Protein AF-G0WKS1-F1 (afdb_monomer_lite)

Secondary structure (DSSP, 8-state):
-HHHHHHHHHHHHHHHHHHHS-------SHHHHHHHHHHHHHHHHHHHHHHHHHHHHTT--SPPSS-HHHHHHHTSTTHHHHHHHHHHHIIIIIHHHHHHH--SS-HHHHHHHHHHHHHHH-

Radius of gyration: 22.36 Å; chains: 1; bounding box: 52×51×52 Å

InterPro domains:
  IPR009079 Four-helical cytokine-like, core [G3DSA:1.20.1250.10] (17-122)
  IPR009079 Four-helical cytokine-like, core [SSF47266] (31-121)
  IPR020443 Interleukin-10/19/20/24/26 [PF00726] (7-121)
  IPR020443 Interleukin-10/19/20/24/26 [PTHR48482] (7-121)

Organism: Labeo rohita (NCBI:txid84645)

Structure (mmCIF, N/CA/C/O backbone):
data_AF-G0WKS1-F1
#
_entry.id   AF-G0WKS1-F1
#
loop_
_atom_site.group_PDB
_atom_site.id
_atom_site.type_symbol
_atom_site.label_atom_id
_atom_site.label_alt_id
_atom_site.label_comp_id
_atom_site.label_asym_id
_atom_site.label_entity_id
_atom_site.label_seq_id
_atom_site.pdbx_PDB_ins_code
_atom_site.Cartn_x
_atom_site.Cartn_y
_atom_site.Cartn_z
_atom_site.occupancy
_atom_site.B_iso_or_equiv
_atom_site.auth_seq_id
_atom_site.auth_comp_id
_atom_site.auth_asym_id
_atom_site.auth_atom_id
_atom_site.pdbx_PDB_model_num
ATOM 1 N N . MET A 1 1 ? 27.933 39.893 -32.043 1.00 58.16 1 MET A N 1
ATOM 2 C CA . MET A 1 1 ? 27.533 39.584 -30.648 1.00 58.16 1 MET A CA 1
ATOM 3 C C . MET A 1 1 ? 26.100 39.057 -30.515 1.00 58.16 1 MET A C 1
ATOM 5 O O . MET A 1 1 ? 25.869 38.254 -29.626 1.00 58.16 1 MET A O 1
ATOM 9 N N . ILE A 1 2 ? 25.147 39.439 -31.381 1.00 60.75 2 ILE A N 1
ATOM 10 C CA . ILE A 1 2 ? 23.747 38.961 -31.302 1.00 60.75 2 ILE A CA 1
ATOM 11 C C . ILE A 1 2 ? 23.616 37.483 -31.723 1.00 60.75 2 ILE A C 1
ATOM 13 O O . ILE A 1 2 ? 23.023 36.685 -31.006 1.00 60.75 2 ILE A O 1
ATOM 17 N N . PHE A 1 3 ? 24.253 37.087 -32.830 1.00 62.22 3 PHE A N 1
ATOM 18 C CA . PHE A 1 3 ? 24.200 35.709 -33.346 1.00 62.22 3 PHE A CA 1
ATOM 19 C C . PHE A 1 3 ? 24.746 34.656 -32.369 1.00 62.22 3 PHE A C 1
ATOM 21 O O . PHE A 1 3 ? 24.173 33.580 -32.239 1.00 62.22 3 PHE A O 1
ATOM 28 N N . THR A 1 4 ? 25.806 34.976 -31.624 1.00 72.06 4 THR A N 1
ATOM 29 C CA . THR A 1 4 ? 26.395 34.079 -30.618 1.00 72.06 4 THR A CA 1
ATOM 30 C C . THR A 1 4 ? 25.467 33.838 -29.425 1.00 72.06 4 THR A C 1
ATOM 32 O O . THR A 1 4 ? 25.426 32.725 -28.913 1.00 72.06 4 THR A O 1
ATOM 35 N N . GLY A 1 5 ? 24.683 34.842 -29.012 1.00 73.62 5 GLY A N 1
ATOM 36 C CA . GLY A 1 5 ? 23.712 34.696 -27.920 1.00 73.62 5 GLY A CA 1
ATOM 37 C C . GLY A 1 5 ? 22.504 33.837 -28.305 1.00 73.62 5 GLY A C 1
ATOM 38 O O . GLY A 1 5 ? 22.051 33.020 -27.508 1.00 73.62 5 GLY A O 1
ATOM 39 N N . VAL A 1 6 ? 22.029 33.962 -29.550 1.00 79.69 6 VAL A N 1
ATOM 40 C CA . VAL A 1 6 ? 20.920 33.148 -30.083 1.00 79.69 6 VAL A CA 1
ATOM 41 C C . VAL A 1 6 ? 21.326 31.680 -30.216 1.00 79.69 6 VAL A C 1
ATOM 43 O O . VAL A 1 6 ? 20.565 30.793 -29.828 1.00 79.69 6 VAL A O 1
ATOM 46 N N . ILE A 1 7 ? 22.542 31.411 -30.700 1.00 82.75 7 ILE A N 1
ATOM 47 C CA . ILE A 1 7 ? 23.074 30.046 -30.816 1.00 82.75 7 ILE A CA 1
ATOM 48 C C . ILE A 1 7 ? 23.218 29.409 -29.428 1.00 82.75 7 ILE A C 1
ATOM 50 O O . ILE A 1 7 ? 22.785 28.276 -29.230 1.00 82.75 7 ILE A O 1
ATOM 54 N N . LEU A 1 8 ? 23.750 30.151 -28.449 1.00 82.44 8 LEU A N 1
ATOM 55 C CA . LEU A 1 8 ? 23.900 29.661 -27.077 1.00 82.44 8 LEU A CA 1
ATOM 56 C C . LEU A 1 8 ? 22.539 29.365 -26.426 1.00 82.44 8 LEU A C 1
ATOM 58 O O . LEU A 1 8 ? 22.364 28.316 -25.816 1.00 82.44 8 LEU A O 1
ATOM 62 N N . SER A 1 9 ? 21.553 30.248 -26.608 1.00 82.06 9 SER A N 1
ATOM 63 C CA . SER A 1 9 ? 20.188 30.050 -26.103 1.00 82.06 9 SER A CA 1
ATOM 64 C C . SER A 1 9 ? 19.502 28.833 -26.736 1.00 82.06 9 SER A C 1
ATOM 66 O O . SER A 1 9 ? 18.855 28.058 -26.031 1.00 82.06 9 SER A O 1
ATOM 68 N N . SER A 1 10 ? 19.700 28.620 -28.038 1.00 81.12 10 SER A N 1
ATOM 69 C CA . SER A 1 10 ? 19.160 27.463 -28.762 1.00 81.12 10 SER A CA 1
ATOM 70 C C . SER A 1 10 ? 19.790 26.150 -28.282 1.00 81.12 10 SER A C 1
ATOM 72 O O . SER A 1 10 ? 19.084 25.171 -28.061 1.00 81.12 10 SER A O 1
ATOM 74 N N . LEU A 1 11 ? 21.109 26.140 -28.055 1.00 82.50 11 LEU A N 1
ATOM 75 C CA . LEU A 1 11 ? 21.835 24.997 -27.491 1.00 82.50 11 LEU A CA 1
ATOM 76 C C . LEU A 1 11 ? 21.358 24.657 -26.076 1.00 82.50 11 LEU A C 1
ATOM 78 O O . LEU A 1 11 ? 21.138 23.488 -25.775 1.00 82.50 11 LEU A O 1
ATOM 82 N N . VAL A 1 12 ? 21.148 25.663 -25.223 1.00 83.12 12 VAL A N 1
ATOM 83 C CA . VAL A 1 12 ? 20.626 25.456 -23.864 1.00 83.12 12 VAL A CA 1
ATOM 84 C C . VAL A 1 12 ? 19.217 24.860 -23.902 1.00 83.12 12 VAL A C 1
ATOM 86 O O . VAL A 1 12 ? 18.952 23.901 -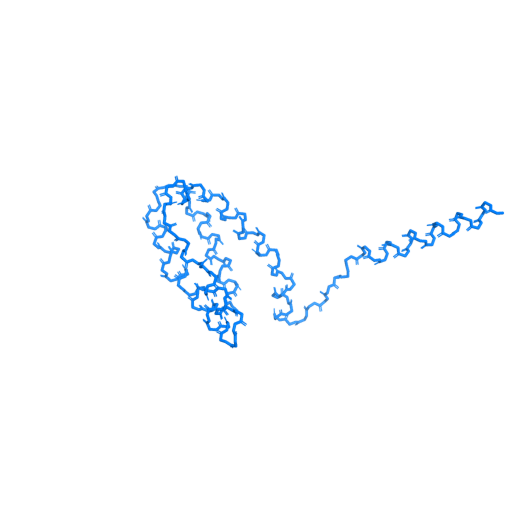23.184 1.00 83.12 12 VAL A O 1
ATOM 89 N N . MET A 1 13 ? 18.332 25.355 -24.774 1.00 80.75 13 MET A N 1
ATOM 90 C CA . MET A 1 13 ? 16.990 24.782 -24.941 1.00 80.75 13 MET A CA 1
ATOM 91 C C . MET A 1 13 ? 17.030 23.328 -25.425 1.00 80.75 13 MET A C 1
ATOM 93 O O . MET A 1 13 ? 16.301 22.499 -24.887 1.00 80.75 13 MET A O 1
ATOM 97 N N . LEU A 1 14 ? 17.910 22.999 -26.379 1.00 78.44 14 LEU A N 1
ATOM 98 C CA . LEU A 1 14 ? 18.083 21.631 -26.882 1.00 78.44 14 LEU A CA 1
ATOM 99 C C . LEU A 1 14 ? 18.580 20.668 -25.790 1.00 78.44 14 LEU A C 1
ATOM 101 O O . LEU A 1 14 ? 18.039 19.570 -25.644 1.00 78.44 14 LEU A O 1
ATOM 105 N N . LEU A 1 15 ? 19.554 21.096 -24.983 1.00 73.69 15 LEU A N 1
ATOM 106 C CA . LEU A 1 15 ? 20.075 20.309 -23.859 1.00 73.69 15 LEU A CA 1
ATOM 107 C C . LEU A 1 15 ? 19.020 20.105 -22.758 1.00 73.69 15 LEU A C 1
ATOM 109 O O . LEU A 1 15 ? 18.923 19.019 -22.187 1.00 73.69 15 LEU A O 1
ATOM 113 N N . LEU A 1 16 ? 18.184 21.114 -22.493 1.00 71.88 16 LEU A N 1
ATOM 114 C CA . LEU A 1 16 ? 17.073 21.003 -21.542 1.00 71.88 16 LEU A CA 1
ATOM 115 C C . LEU A 1 16 ? 15.972 20.062 -22.052 1.00 71.88 16 LEU A C 1
ATOM 117 O O . LEU A 1 16 ? 15.422 19.291 -21.265 1.00 71.88 16 LEU A O 1
ATOM 121 N N . SER A 1 17 ? 15.679 20.052 -23.355 1.00 65.25 17 SER A N 1
ATOM 122 C CA . SER A 1 17 ? 14.710 19.107 -23.925 1.00 65.25 17 SER A CA 1
ATOM 123 C C . SER A 1 17 ? 15.166 17.647 -23.859 1.00 65.25 17 SER A C 1
ATOM 125 O O . SER A 1 17 ? 14.322 16.774 -23.677 1.00 65.25 17 SER A O 1
ATOM 127 N N . ASP A 1 18 ? 16.472 17.372 -23.929 1.00 60.25 18 ASP A N 1
ATOM 128 C CA . ASP A 1 18 ? 17.012 16.013 -23.768 1.00 60.25 18 ASP A CA 1
ATOM 129 C C . ASP A 1 18 ? 16.881 15.532 -22.308 1.00 60.25 18 ASP A C 1
ATOM 131 O O . ASP A 1 18 ? 16.518 14.389 -22.041 1.00 60.25 18 ASP A O 1
ATOM 135 N N . SER A 1 19 ? 17.042 16.445 -21.339 1.00 58.94 19 SER A N 1
ATOM 136 C CA . SER A 1 19 ? 16.775 16.157 -19.920 1.00 58.94 19 SER A CA 1
ATOM 137 C C . SER A 1 19 ? 15.285 15.983 -19.582 1.00 58.94 19 SER A C 1
ATOM 139 O O . SER A 1 19 ? 14.951 15.342 -18.587 1.00 58.94 19 SER A O 1
ATOM 141 N N . ALA A 1 20 ? 14.389 16.527 -20.414 1.00 60.00 20 ALA A N 1
ATOM 142 C CA . ALA A 1 20 ? 12.938 16.410 -20.268 1.00 60.00 20 ALA A CA 1
ATOM 143 C C . ALA A 1 20 ? 12.343 15.206 -21.020 1.00 60.00 20 ALA A C 1
ATOM 145 O O . ALA A 1 20 ? 11.165 14.888 -20.836 1.00 60.00 20 ALA A O 1
ATOM 146 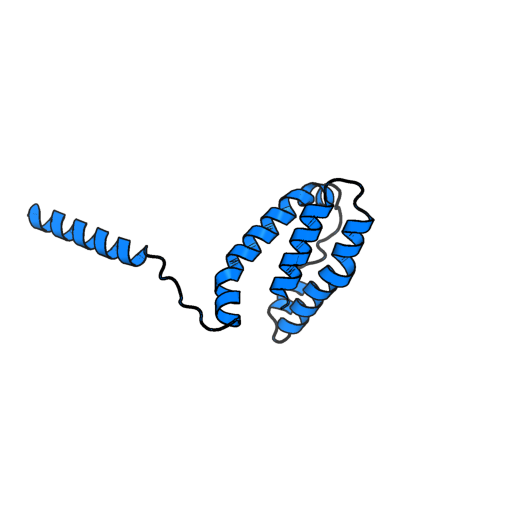N N . GLN A 1 21 ? 13.125 14.517 -21.859 1.00 60.66 21 GLN A N 1
ATOM 147 C CA . GLN A 1 21 ? 12.684 13.263 -22.456 1.00 60.66 21 GLN A CA 1
ATOM 148 C C . GLN A 1 21 ? 12.655 12.185 -21.376 1.00 60.66 21 GLN A C 1
ATOM 150 O O . GLN A 1 21 ? 13.686 11.679 -20.935 1.00 60.66 21 GLN A O 1
ATOM 155 N N . CYS A 1 22 ? 11.444 11.799 -20.966 1.00 62.06 22 CYS A N 1
ATOM 156 C CA . CYS A 1 22 ? 11.231 10.568 -20.220 1.00 62.06 22 CYS A CA 1
ATOM 157 C C . CYS A 1 22 ? 11.805 9.404 -21.038 1.00 62.06 22 CYS A C 1
ATOM 159 O O . CYS A 1 22 ? 11.163 8.915 -21.971 1.00 62.06 22 CYS A O 1
ATOM 161 N N . ARG A 1 23 ? 13.021 8.955 -20.706 1.00 67.25 23 ARG A N 1
ATOM 162 C CA . ARG A 1 23 ? 13.553 7.700 -21.233 1.00 67.25 23 ARG A CA 1
ATOM 163 C C . ARG A 1 23 ? 12.625 6.592 -20.760 1.00 67.25 23 ARG A C 1
ATOM 165 O O . ARG A 1 23 ? 12.567 6.307 -19.566 1.00 67.25 23 ARG A O 1
ATOM 172 N N . ARG A 1 24 ? 11.884 5.989 -21.692 1.00 66.81 24 ARG A N 1
ATOM 173 C CA . ARG A 1 24 ? 11.165 4.746 -21.410 1.00 66.81 24 ARG A CA 1
ATOM 174 C C . ARG A 1 24 ? 12.201 3.699 -21.028 1.00 66.81 24 ARG A C 1
ATOM 176 O O . ARG A 1 24 ? 13.127 3.442 -21.798 1.00 66.81 24 ARG A O 1
ATOM 183 N N . VAL A 1 25 ? 12.067 3.151 -19.829 1.00 76.12 25 VAL A N 1
ATOM 184 C CA . VAL A 1 25 ? 12.879 2.022 -19.392 1.00 76.12 25 VAL A CA 1
ATOM 185 C C . VAL A 1 25 ? 12.304 0.792 -20.084 1.00 76.12 25 VAL A C 1
ATOM 187 O O . VAL A 1 25 ? 11.135 0.472 -19.912 1.00 76.12 25 VAL A O 1
ATOM 190 N N . ASP A 1 26 ? 13.105 0.119 -20.908 1.00 82.94 26 ASP A N 1
ATOM 191 C CA . ASP A 1 26 ? 12.722 -1.175 -21.478 1.00 82.94 26 ASP A CA 1
ATOM 192 C C . ASP A 1 26 ? 12.851 -2.250 -20.385 1.00 82.94 26 ASP A C 1
ATOM 194 O O . ASP A 1 26 ? 13.908 -2.864 -20.205 1.00 82.94 26 ASP A O 1
ATOM 198 N N . CYS A 1 27 ? 11.802 -2.399 -19.572 1.00 85.31 27 CYS A N 1
ATOM 199 C CA . CYS A 1 27 ? 11.762 -3.360 -18.475 1.00 85.31 27 CYS A CA 1
ATOM 200 C C . CYS A 1 27 ? 11.506 -4.781 -18.989 1.00 85.31 27 CYS A C 1
ATOM 202 O O . CYS A 1 27 ? 10.436 -5.088 -19.504 1.00 85.31 27 CYS A O 1
ATOM 204 N N . LYS A 1 28 ? 12.489 -5.669 -18.794 1.00 87.94 28 LYS A N 1
ATOM 205 C CA . LYS A 1 28 ? 12.445 -7.065 -19.273 1.00 87.94 28 LYS A CA 1
ATOM 206 C C . LYS A 1 28 ? 12.099 -8.099 -18.203 1.00 87.94 28 LYS A C 1
ATOM 208 O O . LYS A 1 28 ? 11.868 -9.253 -18.544 1.00 87.94 28 LYS A O 1
ATOM 213 N N . SER A 1 29 ? 12.119 -7.717 -16.927 1.00 90.88 29 SER A N 1
ATOM 214 C CA . SER A 1 29 ? 11.777 -8.598 -15.807 1.00 90.88 29 SER A CA 1
ATOM 215 C C . SER A 1 29 ? 10.531 -8.107 -15.087 1.00 90.88 29 SER A C 1
ATOM 217 O O . SER A 1 29 ? 10.298 -6.899 -15.000 1.00 90.88 29 SER A O 1
ATOM 219 N N . ASP A 1 30 ? 9.791 -9.041 -14.491 1.00 88.75 30 ASP A N 1
ATOM 220 C CA . ASP A 1 30 ? 8.577 -8.733 -13.732 1.00 88.75 30 ASP A CA 1
ATOM 221 C C . ASP A 1 30 ? 8.855 -7.746 -12.591 1.00 88.75 30 ASP A C 1
ATOM 223 O O . ASP A 1 30 ? 8.095 -6.801 -12.398 1.00 88.75 30 ASP A O 1
ATOM 227 N N . CYS A 1 31 ? 9.993 -7.875 -11.895 1.00 89.75 31 CYS A N 1
ATOM 228 C CA . CYS A 1 31 ? 10.391 -6.920 -10.856 1.00 89.75 31 CYS A CA 1
ATOM 229 C C . CYS A 1 31 ? 10.640 -5.508 -11.413 1.00 89.75 31 CYS A C 1
ATOM 231 O O . CYS A 1 31 ? 10.302 -4.526 -10.757 1.00 89.75 31 CYS A O 1
ATOM 233 N N . CYS A 1 32 ? 11.215 -5.384 -12.614 1.00 91.19 32 CYS A N 1
ATOM 234 C CA . CYS A 1 32 ? 11.434 -4.080 -13.245 1.00 91.19 32 CYS A CA 1
ATOM 235 C C . CYS A 1 32 ? 10.095 -3.426 -13.593 1.00 91.19 32 CYS A C 1
ATOM 237 O O . CYS A 1 32 ? 9.839 -2.297 -13.182 1.00 91.19 32 CYS A O 1
ATOM 239 N N . SER A 1 33 ? 9.212 -4.161 -14.276 1.00 89.31 33 SER A N 1
ATOM 240 C CA . SER A 1 33 ? 7.876 -3.680 -14.646 1.00 89.31 33 SER A CA 1
ATOM 241 C C . SER A 1 33 ? 7.010 -3.378 -13.418 1.00 89.31 33 SER A C 1
ATOM 243 O O . SER A 1 33 ? 6.204 -2.443 -13.420 1.00 89.31 33 SER A O 1
ATOM 245 N N . PHE A 1 34 ? 7.191 -4.141 -12.337 1.00 90.50 34 PHE A N 1
ATOM 246 C CA . PHE A 1 34 ? 6.561 -3.870 -11.052 1.00 90.50 34 PHE A CA 1
ATOM 247 C C . PHE A 1 34 ? 6.997 -2.511 -10.503 1.00 90.50 34 PHE A C 1
ATOM 249 O O . PHE A 1 34 ? 6.138 -1.663 -10.257 1.00 90.50 34 PHE A O 1
ATOM 256 N N . VAL A 1 35 ? 8.310 -2.283 -10.369 1.00 90.62 35 VAL A N 1
ATOM 257 C CA . VAL A 1 35 ? 8.877 -1.031 -9.841 1.00 90.62 35 VAL A CA 1
ATOM 258 C C . VAL A 1 35 ? 8.513 0.162 -10.725 1.00 90.62 35 VAL A C 1
ATOM 260 O O . VAL A 1 35 ? 8.127 1.204 -10.200 1.00 90.62 35 VAL A O 1
ATOM 263 N N . GLU A 1 36 ? 8.565 0.010 -12.050 1.00 90.12 36 GLU A N 1
ATOM 264 C CA . GLU A 1 36 ? 8.188 1.065 -12.999 1.00 90.12 36 GLU A CA 1
ATOM 265 C C . GLU A 1 36 ? 6.715 1.472 -12.838 1.00 90.12 36 GLU A C 1
ATOM 267 O O . GLU A 1 36 ? 6.392 2.659 -12.780 1.00 90.12 36 GLU A O 1
ATOM 272 N N . GLY A 1 37 ? 5.809 0.498 -12.713 1.00 90.06 37 GLY A N 1
ATOM 273 C CA . GLY A 1 37 ? 4.380 0.767 -12.545 1.00 90.06 37 GLY A CA 1
ATOM 274 C C . GLY A 1 37 ? 3.963 1.113 -11.110 1.00 90.06 37 GLY A C 1
ATOM 275 O O . GLY A 1 37 ? 2.822 1.521 -10.885 1.00 90.06 37 GLY A O 1
ATOM 276 N N . PHE A 1 38 ? 4.847 0.951 -10.122 1.00 92.12 38 PHE A N 1
ATOM 277 C CA . PHE A 1 38 ? 4.528 1.138 -8.704 1.00 92.12 38 PHE A CA 1
ATOM 278 C C . PHE A 1 38 ? 3.958 2.535 -8.381 1.00 92.12 38 PHE A C 1
ATOM 280 O O . PHE A 1 38 ? 2.931 2.607 -7.699 1.00 92.12 38 PHE A O 1
ATOM 287 N N . PRO A 1 39 ? 4.501 3.657 -8.906 1.00 94.00 39 PRO A N 1
ATOM 288 C CA . PRO A 1 39 ? 3.933 4.983 -8.658 1.00 94.00 39 PRO A CA 1
ATOM 289 C C . PRO A 1 39 ? 2.500 5.153 -9.180 1.00 94.00 39 PRO A C 1
ATOM 291 O O . PRO A 1 39 ? 1.695 5.834 -8.541 1.00 94.00 39 PRO A O 1
ATOM 294 N N . VAL A 1 40 ? 2.166 4.530 -10.316 1.00 93.62 40 VAL A N 1
ATOM 295 C CA . VAL A 1 40 ? 0.817 4.585 -10.903 1.00 93.62 40 VAL A CA 1
ATOM 296 C C . VAL A 1 40 ? -0.170 3.823 -10.023 1.00 93.62 40 VAL A C 1
ATOM 298 O O . VAL A 1 40 ? -1.186 4.393 -9.632 1.00 93.62 40 VAL A O 1
ATOM 301 N N . ARG A 1 41 ? 0.185 2.605 -9.594 1.00 94.56 41 ARG A N 1
ATOM 302 C CA . ARG A 1 41 ? -0.630 1.812 -8.655 1.00 94.56 41 ARG A CA 1
ATOM 303 C C . ARG A 1 41 ? -0.872 2.554 -7.343 1.00 94.56 41 ARG A C 1
ATOM 305 O O . ARG A 1 41 ? -1.993 2.601 -6.845 1.00 94.56 41 ARG A O 1
ATOM 312 N N . LEU A 1 42 ? 0.154 3.216 -6.800 1.00 96.12 42 LEU A N 1
ATOM 313 C CA . LEU A 1 42 ? -0.001 4.037 -5.597 1.00 96.12 42 LEU A CA 1
ATOM 314 C C . LEU A 1 42 ? -0.893 5.268 -5.813 1.00 96.12 42 LEU A C 1
ATOM 316 O O . LEU A 1 42 ? -1.532 5.735 -4.869 1.00 96.12 42 LEU A O 1
ATOM 320 N N . LYS A 1 43 ? -0.918 5.845 -7.018 1.00 96.69 43 LYS A N 1
ATOM 321 C CA . LYS A 1 43 ? -1.838 6.939 -7.352 1.00 96.69 43 LYS A CA 1
ATOM 322 C C . LYS A 1 43 ? -3.278 6.433 -7.380 1.00 96.69 43 LYS A C 1
ATOM 324 O O . LYS A 1 43 ? -4.139 7.061 -6.772 1.00 96.69 43 LYS A O 1
ATOM 329 N N . GLU A 1 44 ? -3.519 5.304 -8.036 1.00 96.50 44 GLU A N 1
ATOM 330 C CA . GLU A 1 44 ? -4.837 4.665 -8.110 1.00 96.50 44 GLU A CA 1
ATOM 331 C C . GLU A 1 44 ? -5.349 4.270 -6.724 1.00 96.50 44 GLU A C 1
ATOM 333 O O . GLU A 1 44 ? -6.480 4.600 -6.377 1.00 96.50 44 GLU A O 1
ATOM 338 N N . LEU A 1 45 ? -4.484 3.692 -5.885 1.00 97.38 45 LEU A N 1
ATOM 339 C CA . LEU A 1 45 ? -4.805 3.349 -4.501 1.00 97.38 45 LEU A CA 1
ATOM 340 C C . LEU A 1 45 ? -5.281 4.570 -3.707 1.00 97.38 45 LEU A C 1
ATOM 342 O O . LEU A 1 45 ? -6.307 4.524 -3.031 1.00 97.38 45 LEU A O 1
ATOM 346 N N . ARG A 1 46 ? -4.546 5.685 -3.801 1.00 97.31 46 ARG A N 1
ATOM 347 C CA . ARG A 1 46 ? -4.904 6.933 -3.112 1.00 97.31 46 ARG A CA 1
ATOM 348 C C . ARG A 1 46 ? -6.202 7.532 -3.647 1.00 97.31 46 ARG A C 1
ATOM 350 O O . ARG A 1 46 ? -6.959 8.105 -2.867 1.00 97.31 46 ARG A O 1
ATOM 357 N N . SER A 1 47 ? -6.458 7.414 -4.949 1.00 96.62 47 SER A N 1
ATOM 358 C CA . SER A 1 47 ? -7.725 7.837 -5.549 1.00 96.62 47 SER A CA 1
ATOM 359 C C . SER A 1 47 ? -8.897 7.002 -5.033 1.00 96.62 47 SER A C 1
ATOM 361 O O . SER A 1 47 ? -9.869 7.584 -4.565 1.00 96.62 47 SER A O 1
ATOM 363 N N . ALA A 1 48 ? -8.777 5.671 -5.027 1.00 95.12 48 ALA A N 1
ATOM 364 C CA . ALA A 1 48 ? -9.822 4.780 -4.526 1.00 95.12 48 ALA A CA 1
ATOM 365 C C . ALA A 1 48 ? -10.096 5.001 -3.026 1.00 95.12 48 ALA A C 1
ATOM 367 O O . ALA A 1 48 ? -11.250 5.073 -2.610 1.00 95.12 48 ALA A O 1
ATOM 368 N N . TYR A 1 49 ? -9.049 5.198 -2.212 1.00 94.44 49 TYR A N 1
ATOM 369 C CA . TYR A 1 49 ? -9.212 5.541 -0.795 1.00 94.44 49 TYR A CA 1
ATOM 370 C C . TYR A 1 49 ? -9.980 6.852 -0.600 1.00 94.44 49 TYR A C 1
ATOM 372 O O . TYR A 1 49 ? -10.858 6.932 0.254 1.00 94.44 49 TYR A O 1
ATOM 380 N N . ARG A 1 50 ? -9.705 7.875 -1.419 1.00 95.00 50 ARG A N 1
ATOM 381 C CA . ARG A 1 50 ? -10.357 9.188 -1.305 1.00 95.00 50 ARG A CA 1
ATOM 382 C C . ARG A 1 50 ? -11.881 9.115 -1.444 1.00 95.00 50 ARG A C 1
ATOM 384 O O . ARG A 1 50 ? -12.576 9.916 -0.826 1.00 95.00 50 ARG A O 1
ATOM 391 N N . GLU A 1 51 ? -12.403 8.157 -2.209 1.00 93.06 51 GLU A N 1
ATOM 392 C CA . GLU A 1 51 ? -13.850 7.953 -2.377 1.00 93.06 51 GLU A CA 1
ATOM 393 C C . GLU A 1 51 ? -14.540 7.457 -1.097 1.00 93.06 51 GLU A C 1
ATOM 395 O O . GLU A 1 51 ? -15.712 7.753 -0.870 1.00 93.06 51 GLU A O 1
ATOM 400 N N . ILE A 1 52 ? -13.811 6.742 -0.236 1.00 90.50 52 ILE A N 1
ATOM 401 C CA . ILE A 1 52 ? -14.329 6.177 1.020 1.00 90.50 52 ILE A CA 1
ATOM 402 C C . ILE A 1 52 ? -13.799 6.885 2.268 1.00 90.50 52 ILE A C 1
ATOM 404 O O . ILE A 1 52 ? -14.324 6.667 3.357 1.00 90.50 52 ILE A O 1
ATOM 408 N N . GLN A 1 53 ? -12.799 7.755 2.117 1.00 91.56 53 GLN A N 1
ATOM 409 C CA . GLN A 1 53 ? -12.101 8.436 3.206 1.00 91.56 53 GLN A CA 1
ATOM 410 C C . GLN A 1 53 ? -13.078 9.089 4.184 1.00 91.56 53 GLN A C 1
ATOM 412 O O . GLN A 1 53 ? -13.057 8.806 5.376 1.00 91.56 53 GLN A O 1
ATOM 417 N N . ARG A 1 54 ? -14.002 9.909 3.669 1.00 89.62 54 ARG A N 1
ATOM 418 C CA . ARG A 1 54 ? -14.970 10.619 4.512 1.00 89.62 54 ARG A CA 1
ATOM 419 C C . ARG A 1 54 ? -15.838 9.661 5.327 1.00 89.62 54 ARG A C 1
ATOM 421 O O . ARG A 1 54 ? -16.171 9.983 6.461 1.00 89.62 54 ARG A O 1
ATOM 428 N N . PHE A 1 55 ? -16.217 8.516 4.766 1.00 87.19 55 PHE A N 1
ATOM 429 C CA . PHE A 1 55 ? -17.063 7.545 5.459 1.00 87.19 55 PHE A CA 1
ATOM 430 C C . PHE A 1 55 ? -16.355 6.947 6.681 1.00 87.19 55 PHE A C 1
ATOM 432 O O . PHE A 1 55 ? -16.985 6.812 7.726 1.00 87.19 55 PHE A O 1
ATOM 439 N N . TYR A 1 56 ? -15.061 6.641 6.563 1.00 86.44 56 TYR A N 1
ATOM 440 C CA . TYR A 1 56 ? -14.289 6.036 7.649 1.00 86.44 56 TYR A CA 1
ATOM 441 C C . TYR A 1 56 ? -13.705 7.063 8.630 1.00 86.44 56 TYR A C 1
ATOM 443 O O . TYR A 1 56 ? -13.693 6.793 9.822 1.00 86.44 56 TYR A O 1
ATOM 451 N N . GLU A 1 57 ? -13.296 8.251 8.171 1.00 89.19 57 GLU A N 1
ATOM 452 C CA . GLU A 1 57 ? -12.609 9.240 9.021 1.00 89.19 57 GLU A CA 1
ATOM 453 C C . GLU A 1 57 ? -13.554 10.208 9.757 1.00 89.19 57 GLU A C 1
ATOM 455 O O . GLU A 1 57 ? -13.165 10.775 10.771 1.00 89.19 57 GLU A O 1
ATOM 460 N N . SER A 1 58 ? -14.798 10.428 9.297 1.00 87.25 58 SER A N 1
ATOM 461 C CA . SER A 1 58 ? -15.652 11.502 9.863 1.00 87.25 58 SER A CA 1
ATOM 462 C C . SER A 1 58 ? -16.026 11.321 11.341 1.00 87.25 58 SER A C 1
ATOM 464 O O . SER A 1 58 ? -16.505 12.275 11.947 1.00 87.25 58 SER A O 1
ATOM 466 N N . ASN A 1 59 ? -15.859 10.122 11.903 1.00 72.81 59 ASN A N 1
ATOM 467 C CA . ASN A 1 59 ? -16.163 9.823 13.306 1.00 72.81 59 ASN A CA 1
ATOM 468 C C . ASN A 1 59 ? -15.062 8.981 13.969 1.00 72.81 59 ASN A C 1
ATOM 470 O O . ASN A 1 59 ? -15.336 8.325 14.970 1.00 72.81 59 ASN A O 1
ATOM 474 N N . ASP A 1 60 ? -13.863 8.937 13.384 1.00 85.62 60 ASP A N 1
ATOM 475 C CA . ASP A 1 60 ? -12.739 8.221 13.984 1.00 85.62 60 ASP A CA 1
ATOM 476 C C . ASP A 1 60 ? -12.059 9.132 15.012 1.00 85.62 60 ASP A C 1
ATOM 478 O O . ASP A 1 60 ? -11.407 10.115 14.657 1.00 85.62 60 ASP A O 1
ATOM 482 N N . ASP A 1 61 ? -12.283 8.845 16.292 1.00 85.50 61 ASP A N 1
ATOM 483 C CA . ASP A 1 61 ? -11.681 9.534 17.434 1.00 85.50 61 ASP A CA 1
ATOM 484 C C . ASP A 1 61 ? -10.548 8.718 18.078 1.00 85.50 61 ASP A C 1
ATOM 486 O O . ASP A 1 61 ? -10.093 9.037 19.180 1.00 85.50 61 ASP A O 1
ATOM 490 N N . MET A 1 62 ? -10.083 7.665 17.398 1.00 87.88 62 MET A N 1
ATOM 491 C CA . MET A 1 62 ? -9.028 6.792 17.897 1.00 87.88 62 MET A CA 1
ATOM 492 C C . MET A 1 62 ? -7.632 7.318 17.560 1.00 87.88 62 MET A C 1
ATOM 494 O O . MET A 1 62 ? -7.396 8.008 16.568 1.00 87.88 62 MET A O 1
ATOM 498 N N . GLU A 1 63 ? -6.668 6.930 18.392 1.00 87.12 63 GLU A N 1
ATOM 499 C CA . GLU A 1 63 ? -5.253 7.153 18.108 1.00 87.12 63 GLU A CA 1
ATOM 500 C C . GLU A 1 63 ? -4.802 6.370 16.858 1.00 87.12 63 GLU A C 1
ATOM 502 O O . GLU A 1 63 ? -5.318 5.277 16.588 1.00 87.12 63 GLU A O 1
ATOM 507 N N . PRO A 1 64 ? -3.791 6.861 16.113 1.00 89.25 64 PRO A N 1
ATOM 508 C CA . PRO A 1 64 ? -3.317 6.196 14.907 1.00 89.25 64 PRO A CA 1
ATOM 509 C C . PRO A 1 64 ? -2.841 4.764 15.174 1.00 89.25 64 PRO A C 1
ATOM 511 O O . PRO A 1 64 ? -1.830 4.534 15.843 1.00 89.25 64 PRO A O 1
ATOM 514 N N . LEU A 1 65 ? -3.526 3.787 14.573 1.00 90.88 65 LEU A N 1
ATOM 515 C CA . LEU A 1 65 ? -3.114 2.382 14.631 1.00 90.88 65 LEU A CA 1
ATOM 516 C C . LEU A 1 65 ? -1.764 2.158 13.926 1.00 90.88 65 LEU A C 1
ATOM 518 O O . LEU A 1 65 ? -0.904 1.425 14.415 1.00 90.88 65 LEU A O 1
ATOM 522 N 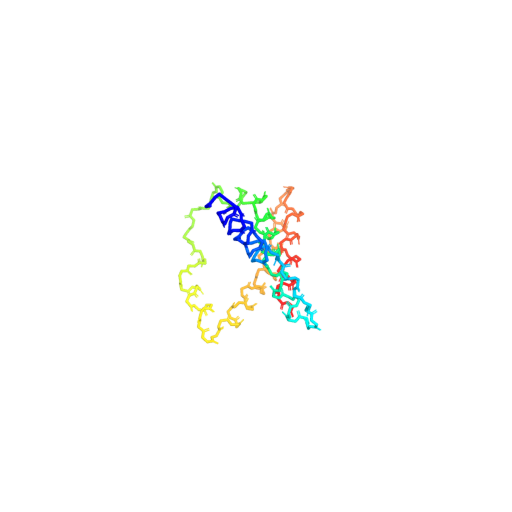N . LEU A 1 66 ? -1.574 2.796 12.767 1.00 92.25 66 LEU A N 1
ATOM 523 C CA . LEU A 1 66 ? -0.328 2.764 12.001 1.00 92.25 66 LEU A CA 1
ATOM 524 C C . LEU A 1 66 ? 0.557 3.948 12.409 1.00 92.25 66 LEU A C 1
ATOM 526 O O . LEU A 1 66 ? 0.543 4.997 11.771 1.00 92.25 66 LEU A O 1
ATOM 530 N N . ASN A 1 67 ? 1.304 3.778 13.498 1.00 94.06 67 ASN A N 1
ATOM 531 C CA . ASN A 1 67 ? 2.144 4.822 14.090 1.00 94.06 67 ASN A CA 1
ATOM 532 C C . ASN A 1 67 ? 3.633 4.707 13.695 1.00 94.06 67 ASN A C 1
ATOM 534 O O . ASN A 1 67 ? 4.040 3.845 12.912 1.00 94.06 67 ASN A O 1
ATOM 538 N N . GLU A 1 68 ? 4.469 5.573 14.273 1.00 95.75 68 GLU A N 1
ATOM 539 C CA . GLU A 1 68 ? 5.915 5.632 14.013 1.00 95.75 68 GLU A CA 1
ATOM 540 C C . GLU A 1 68 ? 6.635 4.304 14.281 1.00 95.75 68 GLU A C 1
ATOM 542 O O . GLU A 1 68 ? 7.571 3.953 13.563 1.00 95.75 68 GLU A O 1
ATOM 547 N N . ASN A 1 69 ? 6.181 3.515 15.259 1.00 94.94 69 ASN A N 1
ATOM 548 C CA . ASN A 1 69 ? 6.758 2.200 15.528 1.00 94.94 69 ASN A CA 1
ATOM 549 C C . ASN A 1 69 ? 6.519 1.236 14.354 1.00 94.94 69 ASN A C 1
ATOM 551 O O . ASN A 1 69 ? 7.412 0.481 13.973 1.00 94.94 69 ASN A O 1
ATOM 555 N N . VAL A 1 70 ? 5.344 1.282 13.716 1.00 94.94 70 VAL A N 1
ATOM 556 C CA . VAL A 1 70 ? 5.086 0.494 12.497 1.00 94.94 70 VAL A CA 1
ATOM 557 C C . VAL A 1 70 ? 6.030 0.926 11.373 1.00 94.94 70 VAL A C 1
ATOM 559 O O . VAL A 1 70 ? 6.621 0.073 10.712 1.00 94.94 70 VAL A O 1
ATOM 562 N N . GLN A 1 71 ? 6.247 2.231 11.197 1.00 95.81 71 GLN A N 1
ATOM 563 C CA . GLN A 1 71 ? 7.193 2.748 10.205 1.00 95.81 71 GLN A CA 1
ATOM 564 C C . GLN A 1 71 ? 8.634 2.286 10.479 1.00 95.81 71 GLN A C 1
ATOM 566 O O . GLN A 1 71 ? 9.332 1.860 9.558 1.00 95.81 71 GLN A O 1
ATOM 571 N N . GLN A 1 72 ? 9.083 2.331 11.735 1.00 97.50 72 GLN A N 1
ATOM 572 C CA . GLN A 1 72 ? 10.405 1.839 12.131 1.00 97.50 72 GLN A CA 1
ATOM 573 C C . GLN A 1 72 ? 10.560 0.343 11.827 1.00 97.50 72 GLN A C 1
ATOM 575 O O . GLN A 1 72 ? 11.590 -0.072 11.297 1.00 97.50 72 GLN A O 1
ATOM 580 N N . ASN A 1 73 ? 9.516 -0.454 12.069 1.00 97.25 73 ASN A N 1
ATOM 581 C CA . ASN A 1 73 ? 9.508 -1.879 11.744 1.00 97.25 73 ASN A CA 1
ATOM 582 C C . ASN A 1 73 ? 9.573 -2.136 10.230 1.00 97.25 73 ASN A C 1
ATOM 584 O O . ASN A 1 73 ? 10.323 -3.016 9.802 1.00 97.25 73 ASN A O 1
ATOM 588 N N . ILE A 1 74 ? 8.870 -1.342 9.413 1.00 96.81 74 ILE A N 1
ATOM 589 C CA . ILE A 1 74 ? 8.960 -1.403 7.941 1.00 96.81 74 ILE A CA 1
ATOM 590 C C . ILE A 1 74 ? 10.383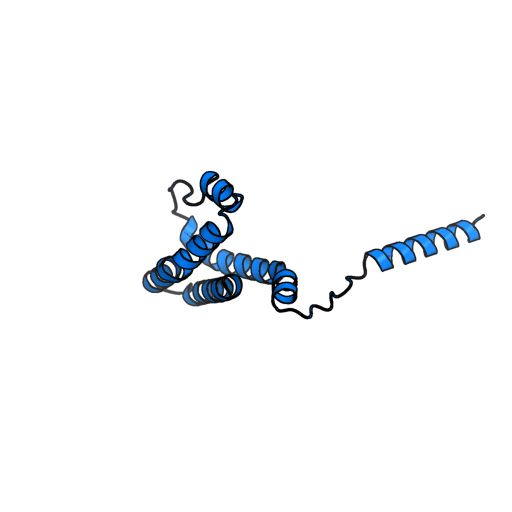 -1.084 7.454 1.00 96.81 74 ILE A C 1
ATOM 592 O O . ILE A 1 74 ? 10.855 -1.707 6.509 1.00 96.81 74 ILE A O 1
ATOM 596 N N . ASN A 1 75 ? 11.087 -0.157 8.104 1.00 97.06 75 ASN A N 1
ATOM 597 C CA . ASN A 1 75 ? 12.453 0.233 7.728 1.00 97.06 75 ASN A CA 1
ATOM 598 C C . ASN A 1 75 ? 13.547 -0.671 8.325 1.00 97.06 75 ASN A C 1
ATOM 600 O O . ASN A 1 75 ? 14.731 -0.481 8.045 1.00 97.06 75 ASN A O 1
ATOM 604 N N . SER A 1 76 ? 13.174 -1.631 9.169 1.00 97.56 76 SER A N 1
ATOM 605 C CA . SER A 1 76 ? 14.108 -2.577 9.777 1.00 97.56 76 SER A CA 1
ATOM 606 C C . SER A 1 76 ? 14.560 -3.656 8.775 1.00 97.56 76 SER A C 1
ATOM 608 O O . SER A 1 76 ? 13.930 -3.838 7.728 1.00 97.56 76 SER A O 1
ATOM 610 N N . PRO A 1 77 ? 15.579 -4.472 9.108 1.00 98.12 77 PRO A N 1
ATOM 611 C CA . PRO A 1 77 ? 15.925 -5.663 8.324 1.00 98.12 77 PRO A CA 1
ATOM 612 C C . PRO A 1 77 ? 14.768 -6.664 8.132 1.00 98.12 77 PRO A C 1
ATOM 614 O O . PRO A 1 77 ? 14.822 -7.493 7.229 1.00 98.12 77 PRO A O 1
ATOM 617 N N . TYR A 1 78 ? 13.711 -6.580 8.949 1.00 96.19 78 TYR A N 1
ATOM 618 C CA . TYR A 1 78 ? 12.510 -7.416 8.854 1.00 96.19 78 TYR A CA 1
ATOM 619 C C . TYR A 1 78 ? 11.369 -6.754 8.066 1.00 96.19 78 TYR A C 1
ATOM 621 O O . TYR A 1 78 ? 10.265 -7.297 8.012 1.00 96.19 78 TYR A O 1
ATOM 629 N N . GLY A 1 79 ? 11.619 -5.608 7.428 1.00 96.50 79 GLY A N 1
ATOM 630 C CA . GLY A 1 79 ? 10.612 -4.805 6.735 1.00 96.50 79 GLY A CA 1
ATOM 631 C C . GLY A 1 79 ? 9.774 -5.570 5.712 1.00 96.50 79 GLY A C 1
ATOM 632 O O . GLY A 1 79 ? 8.568 -5.353 5.616 1.00 96.50 79 GLY A O 1
ATOM 633 N N . CYS A 1 80 ? 10.381 -6.529 5.005 1.00 95.62 80 CYS A N 1
ATOM 634 C CA . CYS A 1 80 ? 9.667 -7.398 4.068 1.00 95.62 80 CYS A CA 1
ATOM 635 C C . CYS A 1 80 ? 8.570 -8.225 4.764 1.00 95.62 80 CYS A C 1
ATOM 637 O O . CYS A 1 80 ? 7.436 -8.268 4.289 1.00 95.62 80 CYS A O 1
ATOM 639 N N . HIS A 1 81 ? 8.869 -8.816 5.925 1.00 96.31 81 HIS A N 1
ATOM 640 C CA . HIS A 1 81 ? 7.888 -9.578 6.702 1.00 96.31 81 HIS A CA 1
ATOM 641 C C . HIS A 1 81 ? 6.782 -8.677 7.246 1.00 96.31 81 HIS A C 1
ATOM 643 O O . HIS A 1 81 ? 5.607 -9.027 7.160 1.00 96.31 81 HIS A O 1
ATOM 649 N N . VAL A 1 82 ? 7.151 -7.497 7.750 1.00 96.62 82 VAL A N 1
ATOM 650 C CA . VAL A 1 82 ? 6.194 -6.511 8.268 1.00 96.62 82 VAL A CA 1
ATOM 651 C C . VAL A 1 82 ? 5.226 -6.081 7.166 1.00 96.62 82 VAL A C 1
ATOM 653 O O . VAL A 1 82 ? 4.014 -6.127 7.361 1.00 96.62 82 VAL A O 1
ATOM 656 N N . MET A 1 83 ? 5.739 -5.730 5.984 1.00 95.50 83 MET A N 1
ATOM 657 C CA . MET A 1 83 ? 4.907 -5.340 4.845 1.00 95.50 83 MET A CA 1
ATOM 658 C C . MET A 1 83 ? 4.018 -6.492 4.361 1.00 95.50 83 MET A C 1
ATOM 660 O O . MET A 1 83 ? 2.835 -6.285 4.087 1.00 95.50 83 MET A O 1
ATOM 664 N N . ASN A 1 84 ? 4.555 -7.716 4.304 1.00 96.12 84 ASN A N 1
ATOM 665 C CA . ASN A 1 84 ? 3.775 -8.896 3.942 1.00 96.12 84 ASN A CA 1
ATOM 666 C C . ASN A 1 84 ? 2.597 -9.124 4.899 1.00 96.12 84 ASN A C 1
ATOM 668 O O . ASN A 1 84 ? 1.495 -9.414 4.427 1.00 96.12 84 ASN A O 1
ATOM 672 N N . GLU A 1 85 ? 2.811 -8.975 6.210 1.00 96.12 85 GLU A N 1
ATOM 673 C CA . GLU A 1 85 ? 1.753 -9.128 7.212 1.00 96.12 85 GLU A CA 1
ATOM 674 C C . GLU A 1 85 ? 0.743 -7.980 7.181 1.00 96.12 85 GLU A C 1
ATOM 676 O O . GLU A 1 85 ? -0.449 -8.246 7.299 1.00 96.12 85 GLU A O 1
ATOM 681 N N . ILE A 1 86 ? 1.167 -6.732 6.944 1.00 96.19 86 ILE A N 1
ATOM 682 C CA . ILE A 1 86 ? 0.236 -5.606 6.751 1.00 96.19 86 ILE A CA 1
ATOM 683 C C . ILE A 1 86 ? -0.680 -5.887 5.556 1.00 96.19 86 ILE A C 1
ATOM 685 O O . ILE A 1 86 ? -1.902 -5.874 5.701 1.00 96.19 86 ILE A O 1
ATOM 689 N N . LEU A 1 87 ? -0.110 -6.202 4.387 1.00 96.81 87 LEU A N 1
ATOM 690 C CA . LEU A 1 87 ? -0.900 -6.500 3.189 1.00 96.81 87 LEU A CA 1
ATOM 691 C C . LEU A 1 87 ? -1.810 -7.714 3.404 1.00 96.81 87 LEU A C 1
ATOM 693 O O . LEU A 1 87 ? -2.976 -7.681 3.019 1.00 96.81 87 LEU A O 1
ATOM 697 N N . ARG A 1 88 ? -1.306 -8.767 4.064 1.00 97.38 88 ARG A N 1
ATOM 698 C CA . ARG A 1 88 ? -2.098 -9.955 4.410 1.00 97.38 88 ARG A CA 1
ATOM 699 C C . ARG A 1 88 ? -3.276 -9.599 5.316 1.00 97.38 88 ARG A C 1
ATOM 701 O O . ARG A 1 88 ? -4.398 -9.986 5.025 1.00 97.38 88 ARG A O 1
ATOM 708 N N . PHE A 1 89 ? -3.047 -8.835 6.379 1.00 97.06 89 PHE A N 1
ATOM 709 C CA . PHE A 1 89 ? -4.094 -8.449 7.321 1.00 97.06 89 PHE A CA 1
ATOM 710 C C . PHE A 1 89 ? -5.190 -7.610 6.653 1.00 97.06 89 PHE A C 1
ATOM 712 O O . PHE A 1 89 ? -6.380 -7.842 6.882 1.00 97.06 89 PHE A O 1
ATOM 719 N N . TYR A 1 90 ? -4.816 -6.678 5.773 1.00 96.94 90 TYR A N 1
ATOM 720 C CA . TYR A 1 90 ? -5.803 -5.898 5.032 1.00 96.94 90 TYR A CA 1
ATOM 721 C C .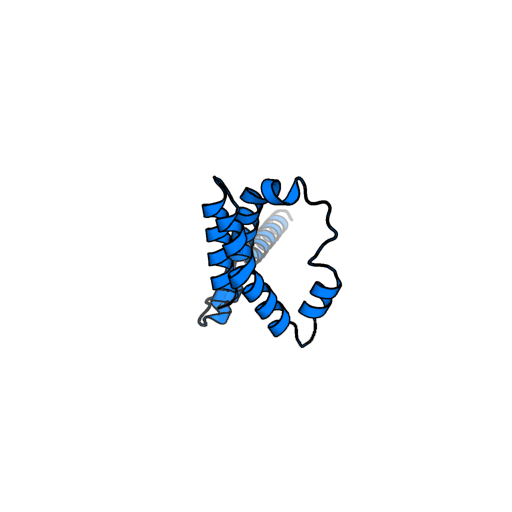 TYR A 1 90 ? -6.631 -6.754 4.067 1.00 96.94 90 TYR A C 1
ATOM 723 O O . TYR A 1 90 ? -7.855 -6.622 4.048 1.00 96.94 90 TYR A O 1
ATOM 731 N N . LEU A 1 91 ? -5.981 -7.636 3.303 1.00 97.25 91 LEU A N 1
ATOM 732 C CA . LEU A 1 91 ? -6.640 -8.511 2.329 1.00 97.25 91 LEU A CA 1
ATOM 733 C C . LEU A 1 91 ? -7.536 -9.565 2.989 1.00 97.25 91 LEU A C 1
ATOM 735 O O . LEU A 1 91 ? -8.659 -9.775 2.537 1.00 97.25 91 LEU A O 1
ATOM 739 N N . ASP A 1 92 ? -7.065 -10.189 4.067 1.00 97.31 92 ASP A N 1
ATOM 740 C CA . ASP A 1 92 ? -7.750 -11.320 4.697 1.00 97.31 92 ASP A CA 1
ATOM 741 C C . ASP A 1 92 ? -8.798 -10.866 5.724 1.00 97.31 92 ASP A C 1
ATOM 743 O O . ASP A 1 92 ? -9.757 -11.588 5.989 1.00 97.31 92 ASP A O 1
ATOM 747 N N . THR A 1 93 ? -8.615 -9.688 6.339 1.00 96.62 93 THR A N 1
ATOM 748 C CA . THR A 1 93 ? -9.427 -9.254 7.492 1.00 96.62 93 THR A CA 1
ATOM 749 C C . THR A 1 93 ? -10.150 -7.936 7.246 1.00 96.62 93 THR A C 1
ATOM 751 O O . THR A 1 93 ? -11.382 -7.891 7.306 1.00 96.62 93 THR A O 1
ATOM 754 N N . ILE A 1 94 ? -9.419 -6.850 6.976 1.00 94.31 94 ILE A N 1
ATOM 755 C CA . ILE A 1 94 ? -10.001 -5.498 6.979 1.00 94.31 94 ILE A CA 1
ATOM 756 C C . ILE A 1 94 ? -10.961 -5.289 5.810 1.00 94.31 94 ILE A C 1
ATOM 758 O O . ILE A 1 94 ? -12.122 -4.950 6.037 1.00 94.31 94 ILE A O 1
ATOM 762 N N . LEU A 1 95 ? -10.512 -5.515 4.572 1.00 94.25 95 LEU A N 1
ATOM 763 C CA . LEU A 1 95 ? -11.331 -5.264 3.384 1.00 94.25 95 LEU A CA 1
ATOM 764 C C . LEU A 1 95 ? -12.576 -6.170 3.339 1.00 94.25 95 LEU A C 1
ATOM 766 O O . LEU A 1 95 ? -13.669 -5.633 3.150 1.00 94.25 95 LEU A O 1
ATOM 770 N N . PRO A 1 96 ? -12.495 -7.491 3.615 1.00 93.69 96 PRO A N 1
ATOM 771 C CA . PRO A 1 96 ? -13.689 -8.336 3.688 1.00 93.69 96 PRO A CA 1
ATOM 772 C C . PRO A 1 96 ? -14.696 -7.863 4.745 1.00 93.69 96 PRO A C 1
ATOM 774 O O . PRO A 1 96 ? -15.902 -7.838 4.492 1.00 93.69 96 PRO A O 1
ATOM 777 N N . THR A 1 97 ? -14.213 -7.433 5.916 1.00 92.06 97 THR A N 1
ATOM 778 C CA . THR A 1 97 ? -15.072 -6.901 6.987 1.00 92.06 97 THR A CA 1
ATOM 779 C C . THR A 1 97 ? -15.725 -5.578 6.579 1.00 92.06 97 THR A C 1
ATOM 781 O O . THR A 1 97 ? -16.905 -5.354 6.854 1.00 92.06 97 THR A O 1
ATOM 784 N N . ALA A 1 98 ? -14.982 -4.710 5.891 1.00 89.56 98 ALA A N 1
ATOM 785 C CA . ALA A 1 98 ? -15.468 -3.434 5.381 1.00 89.56 98 ALA A CA 1
ATOM 786 C C . ALA A 1 98 ? -16.575 -3.618 4.326 1.00 89.56 98 ALA A C 1
ATOM 788 O O . ALA A 1 98 ? -17.584 -2.913 4.360 1.00 89.56 98 ALA A O 1
ATOM 789 N N . VAL A 1 99 ? -16.453 -4.616 3.441 1.00 88.19 99 VAL A N 1
ATOM 790 C CA . VAL A 1 99 ? -17.514 -4.955 2.474 1.00 88.19 99 VAL A CA 1
ATOM 791 C C . VAL A 1 99 ? 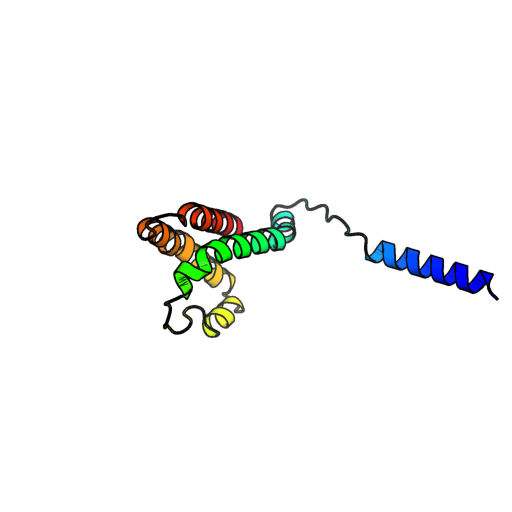-18.777 -5.444 3.183 1.00 88.19 99 VAL A C 1
ATOM 793 O O . VAL A 1 99 ? -19.869 -5.024 2.819 1.00 88.19 99 VAL A O 1
ATOM 796 N N . GLN A 1 100 ? -18.655 -6.283 4.216 1.00 85.62 100 GLN A N 1
ATOM 797 C CA . GLN A 1 100 ? -19.823 -6.799 4.946 1.00 85.62 100 GLN A CA 1
ATOM 798 C C . GLN A 1 100 ? -20.574 -5.714 5.727 1.00 85.62 100 GLN A C 1
ATOM 800 O O . GLN A 1 100 ? -21.798 -5.762 5.821 1.00 85.62 100 GLN A O 1
ATOM 805 N N . LYS A 1 101 ? -19.846 -4.750 6.304 1.00 79.50 101 LYS A N 1
ATOM 806 C CA . LYS A 1 101 ? -20.421 -3.674 7.128 1.00 79.50 101 LYS A CA 1
ATOM 807 C C . LYS A 1 101 ? -20.883 -2.457 6.325 1.00 79.50 101 LYS A C 1
ATOM 809 O O . LYS A 1 101 ? -21.627 -1.632 6.851 1.00 79.50 101 LYS A O 1
ATOM 814 N N . SER A 1 102 ? -20.426 -2.299 5.084 1.00 70.06 102 SER A N 1
ATOM 815 C CA . SER A 1 102 ? -20.800 -1.147 4.267 1.00 70.06 102 SER A CA 1
ATOM 816 C C . SER A 1 102 ? -22.164 -1.357 3.612 1.00 70.06 102 SER A C 1
ATOM 818 O O . SER A 1 102 ? -22.374 -2.274 2.824 1.00 70.06 102 SER A O 1
ATOM 820 N N . HIS A 1 103 ? -23.121 -0.495 3.960 1.00 62.34 103 HIS A N 1
ATOM 821 C CA . HIS A 1 103 ? -24.515 -0.710 3.585 1.00 62.34 103 HIS A CA 1
ATOM 822 C C . HIS A 1 103 ? -24.927 -0.162 2.217 1.00 62.34 103 HIS A C 1
ATOM 824 O O . HIS A 1 103 ? -25.948 -0.630 1.744 1.00 62.34 103 HIS A O 1
ATOM 830 N N . LEU A 1 104 ? -24.190 0.739 1.550 1.00 57.28 104 LEU A N 1
ATOM 831 C CA . LEU A 1 104 ? -24.368 1.085 0.122 1.00 57.28 104 LEU A CA 1
ATOM 832 C C . LEU A 1 104 ? -23.259 2.062 -0.342 1.00 57.28 104 LEU A C 1
ATOM 834 O O . LEU A 1 104 ? -22.781 2.875 0.442 1.00 57.28 104 LEU A O 1
ATOM 838 N N . HIS A 1 105 ? -22.885 1.982 -1.627 1.00 63.28 105 HIS A N 1
ATOM 839 C CA . HIS A 1 105 ? -21.938 2.827 -2.397 1.00 63.28 105 HIS A CA 1
ATOM 840 C C . HIS A 1 105 ? -20.414 2.618 -2.275 1.00 63.28 105 HIS A C 1
ATOM 842 O O . HIS A 1 105 ? -19.713 3.015 -3.202 1.00 63.28 105 HIS A O 1
ATOM 848 N N . SER A 1 106 ? -19.875 1.953 -1.249 1.00 63.66 106 SER A N 1
ATOM 849 C CA . SER A 1 106 ? -18.408 1.804 -1.089 1.00 63.66 106 SER A CA 1
ATOM 850 C C . SER A 1 106 ? -17.823 0.451 -1.513 1.00 63.66 106 SER A C 1
ATOM 852 O O . SER A 1 106 ? -16.605 0.281 -1.473 1.00 63.66 106 SER A O 1
ATOM 854 N N . LYS A 1 107 ? -18.647 -0.493 -1.989 1.00 75.75 107 LYS A N 1
ATOM 855 C CA . LYS A 1 107 ? -18.169 -1.809 -2.448 1.00 75.75 107 LYS A CA 1
ATOM 856 C C . LYS A 1 107 ? -17.146 -1.690 -3.586 1.00 75.75 107 LYS A C 1
ATOM 858 O O . LYS A 1 107 ? -16.077 -2.277 -3.499 1.00 75.75 107 LYS A O 1
ATOM 863 N N . THR A 1 108 ? -17.428 -0.865 -4.596 1.00 84.88 108 THR A N 1
ATOM 864 C CA . THR A 1 108 ? -16.540 -0.705 -5.760 1.00 84.88 108 THR A CA 1
ATOM 865 C C . THR A 1 108 ? -15.168 -0.113 -5.396 1.00 84.88 108 THR A C 1
ATOM 867 O O . THR A 1 108 ? -14.161 -0.691 -5.808 1.00 84.88 108 THR A O 1
ATOM 870 N N . PRO A 1 109 ? -15.066 0.965 -4.589 1.00 90.62 109 PRO A N 1
ATOM 871 C CA . PRO A 1 109 ? -13.765 1.439 -4.111 1.00 90.62 109 PRO A CA 1
ATOM 872 C C . PRO A 1 109 ? -13.003 0.421 -3.253 1.00 90.62 109 PRO A C 1
ATOM 874 O O . PRO A 1 109 ? -11.791 0.291 -3.406 1.00 90.62 109 PRO A O 1
ATOM 877 N N . ILE A 1 110 ? -13.689 -0.322 -2.374 1.00 93.06 110 ILE A N 1
ATOM 878 C CA . ILE A 1 110 ? -13.050 -1.336 -1.515 1.00 93.06 110 ILE A CA 1
ATOM 879 C C . ILE A 1 110 ? -12.497 -2.493 -2.359 1.00 93.06 110 ILE A C 1
ATOM 881 O O . ILE A 1 110 ? -11.356 -2.905 -2.149 1.00 93.06 110 ILE A O 1
ATOM 885 N N . ASP A 1 111 ? -13.257 -2.960 -3.351 1.00 92.62 111 ASP A N 1
ATOM 886 C CA . ASP A 1 111 ? -12.809 -3.986 -4.297 1.00 92.62 111 ASP A CA 1
ATOM 887 C C . ASP A 1 111 ? -11.594 -3.491 -5.109 1.00 92.62 111 ASP A C 1
ATOM 889 O O . ASP A 1 111 ? -10.614 -4.220 -5.276 1.00 92.62 111 ASP A O 1
ATOM 893 N N . SER A 1 112 ? -11.602 -2.225 -5.552 1.00 94.81 112 SER A N 1
ATOM 894 C CA . SER A 1 112 ? -10.460 -1.611 -6.247 1.00 94.81 112 SER A CA 1
ATOM 895 C C . SER A 1 112 ? -9.204 -1.568 -5.375 1.00 94.81 112 SER A C 1
ATOM 897 O O . SER A 1 112 ? -8.117 -1.883 -5.857 1.00 94.81 112 SER A O 1
ATOM 899 N N . ILE A 1 113 ? -9.333 -1.193 -4.099 1.00 96.81 113 ILE A N 1
ATOM 900 C CA . ILE A 1 113 ? -8.218 -1.199 -3.141 1.00 96.81 113 ILE A CA 1
ATOM 901 C C . ILE A 1 113 ? -7.688 -2.625 -2.959 1.00 96.81 113 ILE A C 1
ATOM 903 O O . ILE A 1 113 ? -6.475 -2.835 -2.994 1.00 96.81 113 ILE A O 1
ATOM 907 N N . GLY A 1 114 ? -8.585 -3.605 -2.816 1.00 96.31 114 GLY A N 1
ATOM 908 C CA . GLY A 1 114 ? -8.226 -5.015 -2.673 1.00 96.31 114 GLY A CA 1
ATOM 909 C C . GLY A 1 114 ? -7.424 -5.548 -3.855 1.00 96.31 114 GLY A C 1
ATOM 910 O O . GLY A 1 114 ? -6.372 -6.150 -3.648 1.00 96.31 114 GLY A O 1
ATOM 911 N N . ASN A 1 115 ? -7.857 -5.266 -5.083 1.00 95.94 115 ASN A N 1
ATOM 912 C CA . ASN A 1 115 ? -7.133 -5.678 -6.289 1.00 95.94 115 ASN A CA 1
ATOM 913 C C . ASN A 1 115 ? -5.729 -5.058 -6.347 1.00 95.94 115 ASN A C 1
ATOM 915 O O . ASN A 1 115 ? -4.756 -5.760 -6.613 1.00 95.94 115 ASN A O 1
ATOM 919 N N . ILE A 1 116 ? -5.595 -3.770 -6.009 1.00 96.62 116 ILE A N 1
ATOM 920 C CA . ILE A 1 116 ? -4.281 -3.115 -5.968 1.00 96.62 116 ILE A CA 1
ATOM 921 C C . ILE A 1 116 ? -3.395 -3.748 -4.887 1.00 96.62 116 ILE A C 1
ATOM 923 O O . ILE A 1 116 ? -2.215 -3.980 -5.122 1.00 96.62 116 ILE A O 1
ATOM 927 N N . PHE A 1 117 ? -3.932 -4.074 -3.710 1.00 97.19 117 PHE A N 1
ATOM 928 C CA . PHE A 1 117 ? -3.161 -4.750 -2.660 1.00 97.19 117 PHE A CA 1
ATOM 929 C C . PHE A 1 117 ? -2.708 -6.155 -3.064 1.00 97.19 117 PHE A C 1
ATOM 931 O O . PHE A 1 117 ? -1.592 -6.543 -2.720 1.00 97.19 117 PHE A O 1
ATOM 938 N N . GLN A 1 118 ? -3.525 -6.903 -3.811 1.00 95.31 118 GLN A N 1
ATOM 939 C CA . GLN A 1 118 ? -3.119 -8.193 -4.375 1.00 95.31 118 GLN A CA 1
ATOM 940 C C . GLN A 1 118 ? -1.969 -8.024 -5.371 1.00 95.31 118 GLN A C 1
ATOM 942 O O . GLN A 1 118 ? -0.979 -8.747 -5.273 1.00 95.31 118 GLN A O 1
ATOM 947 N N . ASP A 1 119 ? -2.055 -7.030 -6.257 1.00 92.38 119 ASP A N 1
ATOM 948 C CA . ASP A 1 119 ? -0.986 -6.711 -7.205 1.00 92.38 119 ASP A CA 1
ATOM 949 C C . ASP A 1 119 ? 0.310 -6.294 -6.501 1.00 92.38 119 ASP A C 1
ATOM 951 O O . ASP A 1 119 ? 1.390 -6.670 -6.942 1.00 92.38 119 ASP A O 1
ATOM 955 N N . LEU A 1 120 ? 0.218 -5.535 -5.403 1.00 91.62 120 LEU A N 1
ATOM 956 C CA . LEU A 1 120 ? 1.374 -5.090 -4.615 1.00 91.62 120 LEU A CA 1
ATOM 957 C C . LEU A 1 120 ? 2.025 -6.207 -3.787 1.00 91.62 120 LEU A C 1
ATOM 959 O O . LEU A 1 120 ? 3.189 -6.076 -3.414 1.00 91.62 120 LEU A O 1
ATOM 963 N N . LYS A 1 121 ? 1.278 -7.266 -3.462 1.00 91.00 121 LYS A N 1
ATOM 964 C CA . LYS A 1 121 ? 1.763 -8.418 -2.686 1.00 91.00 121 LYS A CA 1
ATOM 965 C C . LYS A 1 121 ? 2.434 -9.484 -3.564 1.00 91.00 121 LYS A C 1
ATOM 967 O O . LYS A 1 121 ? 3.150 -10.325 -3.023 1.00 91.00 121 LYS A O 1
ATOM 972 N N . ARG A 1 122 ? 2.138 -9.483 -4.865 1.00 79.94 122 ARG A N 1
ATOM 973 C CA . ARG A 1 122 ? 2.585 -10.478 -5.846 1.00 79.94 122 ARG A CA 1
ATOM 974 C C . ARG A 1 122 ? 4.088 -10.409 -6.106 1.00 79.94 122 ARG A C 1
ATOM 976 O O . ARG A 1 122 ? 4.669 -11.505 -6.257 1.00 79.94 122 ARG A O 1
#

pLDDT: mean 86.87, std 11.47, range [57.28, 98.12]

Foldseek 3Di:
DVVVVVVVVVVVVVVVVVVVPPDDDPDDDPVSVCVVCVVVLVVQLVVLCVQCVCVPPVPDPDDDPCDPVLVVCCVDPCVLVSLLVVLVCCLVPVLVVCCVPDDDDSVVSSVSNNVSSVSVND

Sequence (122 aa):
MIFTGVILSSLVMLLLSDSAQCRRVDCKSDCCSFVEGFPVRLKELRSAYREIQRFYESNDDMEPLLNENVQQNINSPYGCHVMNEILRFYLDTILPTAVQKSHLHSKTPIDSIGNIFQDLKR